Protein AF-D0NCM9-F1 (afdb_monomer_lite)

Organism: Phytophthora infestans (strain T30-4) (NCBI:txid403677)

Structure (mmCIF, N/CA/C/O backbone):
data_AF-D0NCM9-F1
#
_entry.id   AF-D0NCM9-F1
#
loop_
_atom_site.group_PDB
_atom_site.id
_atom_site.type_symbol
_atom_site.label_atom_id
_atom_site.label_alt_id
_atom_site.label_comp_id
_atom_site.label_asym_id
_atom_site.label_entity_id
_atom_site.label_seq_id
_atom_site.pdbx_PDB_ins_code
_atom_site.Cartn_x
_atom_site.Cartn_y
_atom_site.Cartn_z
_atom_site.occupancy
_atom_site.B_iso_or_equiv
_atom_site.auth_seq_id
_atom_site.auth_comp_id
_atom_site.auth_asym_id
_atom_site.auth_atom_id
_atom_site.pdbx_PDB_model_num
ATOM 1 N N . MET A 1 1 ? 23.720 -9.294 -15.231 1.00 41.81 1 MET A N 1
ATOM 2 C CA . MET A 1 1 ? 23.407 -8.885 -13.841 1.00 41.81 1 MET A CA 1
ATOM 3 C C . MET A 1 1 ? 24.175 -7.611 -13.534 1.00 41.81 1 MET A C 1
ATOM 5 O O . MET A 1 1 ? 25.361 -7.590 -13.843 1.00 41.81 1 MET A O 1
ATOM 9 N N . PRO A 1 2 ? 23.556 -6.550 -12.989 1.00 33.47 2 PRO A N 1
ATOM 10 C CA . PRO A 1 2 ? 24.341 -5.437 -12.471 1.00 33.47 2 PRO A CA 1
ATOM 11 C C . PRO A 1 2 ? 25.166 -5.934 -11.268 1.00 33.47 2 PRO A C 1
ATOM 13 O O . PRO A 1 2 ? 24.673 -6.780 -10.518 1.00 33.47 2 PRO A O 1
ATOM 16 N N . PRO A 1 3 ? 26.411 -5.470 -11.099 1.00 38.62 3 PRO A N 1
ATOM 17 C CA . PRO A 1 3 ? 27.277 -5.936 -10.023 1.00 38.62 3 PRO A CA 1
ATOM 18 C C . PRO A 1 3 ? 26.732 -5.509 -8.652 1.00 38.62 3 PRO A C 1
ATOM 20 O O . PRO A 1 3 ? 26.250 -4.389 -8.489 1.00 38.62 3 PRO A O 1
ATOM 23 N N . ASP A 1 4 ? 26.828 -6.412 -7.671 1.00 44.75 4 ASP A N 1
ATOM 24 C CA . ASP A 1 4 ? 26.307 -6.247 -6.300 1.00 44.75 4 ASP A CA 1
ATOM 25 C C . ASP A 1 4 ? 27.189 -5.337 -5.417 1.00 44.75 4 ASP A C 1
ATOM 27 O O . ASP A 1 4 ? 26.772 -4.849 -4.370 1.00 44.75 4 ASP A O 1
ATOM 31 N N . ARG A 1 5 ? 28.422 -5.039 -5.847 1.00 44.50 5 ARG A N 1
ATOM 32 C CA . ARG A 1 5 ? 29.312 -4.075 -5.182 1.00 44.50 5 ARG A CA 1
ATOM 33 C C . ARG A 1 5 ? 30.102 -3.272 -6.207 1.00 44.50 5 ARG A C 1
ATOM 35 O O . ARG A 1 5 ? 30.627 -3.824 -7.172 1.00 44.50 5 ARG A O 1
ATOM 42 N N . THR A 1 6 ? 30.216 -1.968 -5.985 1.00 48.59 6 THR A N 1
ATOM 43 C CA . THR A 1 6 ? 31.128 -1.103 -6.732 1.00 48.59 6 THR A CA 1
ATOM 44 C C . THR A 1 6 ? 32.572 -1.432 -6.335 1.00 48.59 6 THR A C 1
ATOM 46 O O . THR A 1 6 ? 32.933 -1.374 -5.163 1.00 48.59 6 THR A O 1
ATOM 49 N N . LEU A 1 7 ? 33.427 -1.772 -7.309 1.00 51.97 7 LEU A N 1
ATOM 50 C CA . LEU A 1 7 ? 34.879 -1.980 -7.134 1.00 51.97 7 LEU A CA 1
ATOM 51 C C . LEU A 1 7 ? 35.626 -0.647 -6.904 1.00 51.97 7 LEU A C 1
ATOM 53 O O . LEU A 1 7 ? 36.715 -0.421 -7.428 1.00 51.97 7 LEU A O 1
ATOM 57 N N . ALA A 1 8 ? 35.029 0.295 -6.176 1.00 53.06 8 ALA A N 1
ATOM 58 C CA . ALA A 1 8 ? 35.600 1.616 -5.970 1.00 53.06 8 ALA A CA 1
ATOM 59 C C . ALA A 1 8 ? 36.429 1.632 -4.677 1.00 53.06 8 ALA A C 1
ATOM 61 O O . ALA A 1 8 ? 35.897 1.514 -3.579 1.00 53.06 8 ALA A O 1
ATOM 62 N N . ARG A 1 9 ? 37.750 1.826 -4.800 1.00 55.59 9 ARG A N 1
ATOM 63 C CA . ARG A 1 9 ? 38.671 2.010 -3.655 1.00 55.59 9 ARG A CA 1
ATOM 64 C C . ARG A 1 9 ? 38.563 3.391 -2.985 1.00 55.59 9 ARG A C 1
ATOM 66 O O . ARG A 1 9 ? 39.192 3.618 -1.959 1.00 55.59 9 ARG A O 1
ATOM 73 N N . LYS A 1 10 ? 37.800 4.327 -3.560 1.00 54.03 10 LYS A N 1
ATOM 74 C CA . LYS A 1 10 ? 37.581 5.687 -3.039 1.00 54.03 10 LYS A CA 1
ATOM 75 C C . LYS A 1 10 ? 36.086 5.991 -2.998 1.00 54.03 10 LYS A C 1
ATOM 77 O O . LYS A 1 10 ? 35.339 5.522 -3.854 1.00 54.03 10 LYS A O 1
ATOM 82 N N . ARG A 1 11 ? 35.662 6.811 -2.031 1.00 52.56 11 ARG A N 1
ATOM 83 C CA . ARG A 1 11 ? 34.284 7.306 -1.915 1.00 52.56 11 ARG A CA 1
ATOM 84 C C . ARG A 1 11 ? 33.977 8.221 -3.104 1.00 52.56 11 ARG A C 1
ATOM 86 O O . ARG A 1 11 ? 34.275 9.409 -3.071 1.00 52.56 11 ARG A O 1
ATOM 93 N N . LEU A 1 12 ? 33.420 7.657 -4.169 1.00 57.50 12 LEU A N 1
ATOM 94 C CA . LEU A 1 12 ? 32.821 8.431 -5.251 1.00 57.50 12 LEU A CA 1
ATOM 95 C C . LEU A 1 12 ? 31.468 8.953 -4.760 1.00 57.50 12 LEU A C 1
ATOM 97 O O . LEU A 1 12 ? 30.785 8.275 -3.990 1.00 57.50 12 LEU A O 1
ATOM 101 N N . ALA A 1 13 ? 31.084 10.160 -5.174 1.00 48.91 13 ALA A N 1
ATOM 102 C CA . ALA A 1 13 ? 29.735 10.664 -4.955 1.00 48.91 13 ALA A CA 1
ATOM 103 C C . ALA A 1 13 ? 28.751 9.790 -5.751 1.00 48.91 13 ALA A C 1
ATOM 105 O O . ALA A 1 13 ? 28.392 10.092 -6.887 1.00 48.91 13 ALA A O 1
ATOM 106 N N . GLU A 1 14 ? 28.356 8.656 -5.178 1.00 53.12 14 GLU A N 1
ATOM 107 C CA . GLU A 1 14 ? 27.335 7.798 -5.752 1.00 53.12 14 GLU A CA 1
ATOM 108 C C . GLU A 1 14 ? 26.006 8.547 -5.697 1.00 53.12 14 GLU A C 1
ATOM 110 O O . GLU A 1 14 ? 25.450 8.840 -4.633 1.00 53.12 14 GLU A O 1
ATOM 115 N N . ARG A 1 15 ? 25.478 8.872 -6.877 1.00 49.41 15 ARG A N 1
ATOM 116 C CA . ARG A 1 15 ? 24.133 9.414 -7.000 1.00 49.41 15 ARG A CA 1
ATOM 117 C C . ARG A 1 15 ? 23.168 8.285 -6.655 1.00 49.41 15 ARG A C 1
ATOM 119 O O . ARG A 1 15 ? 22.932 7.390 -7.465 1.00 49.41 15 ARG A O 1
ATOM 126 N N . LYS A 1 16 ? 22.637 8.304 -5.429 1.00 51.84 16 LYS A N 1
ATOM 127 C CA . LYS A 1 16 ? 21.577 7.391 -4.987 1.00 51.84 16 LYS A CA 1
ATOM 128 C C . LYS A 1 16 ? 20.499 7.363 -6.066 1.00 51.84 16 LYS A C 1
ATOM 130 O O . LYS A 1 16 ? 19.903 8.396 -6.359 1.00 51.84 16 LYS A O 1
ATOM 135 N N . LYS A 1 17 ? 20.287 6.192 -6.674 1.00 56.75 17 LYS A N 1
ATOM 136 C CA . LYS A 1 17 ? 19.297 6.027 -7.742 1.00 56.75 17 LYS A CA 1
ATOM 137 C C . LYS A 1 17 ? 17.949 6.545 -7.247 1.00 56.75 17 LYS A C 1
ATOM 139 O O . LYS A 1 17 ? 17.503 6.142 -6.167 1.00 56.75 17 LYS A O 1
ATOM 144 N N . ASP A 1 18 ? 17.316 7.413 -8.033 1.00 57.34 18 ASP A N 1
ATOM 145 C CA . ASP A 1 18 ? 15.968 7.889 -7.747 1.00 57.34 18 ASP A CA 1
ATOM 146 C C . ASP A 1 18 ? 15.018 6.694 -7.758 1.00 57.34 18 ASP A C 1
ATOM 148 O O . ASP A 1 18 ? 14.670 6.130 -8.797 1.00 57.34 18 ASP A O 1
ATOM 152 N N . LYS A 1 19 ? 14.640 6.261 -6.557 1.00 59.69 19 LYS A N 1
ATOM 153 C CA . LYS A 1 19 ? 13.672 5.192 -6.371 1.00 59.69 19 LYS A CA 1
ATOM 154 C C . LYS A 1 19 ? 12.287 5.797 -6.589 1.00 59.69 19 LYS A C 1
ATOM 156 O O . LYS A 1 19 ? 11.836 6.641 -5.816 1.00 59.69 19 LYS A O 1
ATOM 161 N N . LYS A 1 20 ? 11.610 5.374 -7.654 1.00 64.69 20 LYS A N 1
ATOM 162 C CA . LYS A 1 20 ? 10.171 5.596 -7.795 1.00 64.69 20 LYS A CA 1
ATOM 163 C C . LYS A 1 20 ? 9.465 4.544 -6.948 1.00 64.69 20 LYS A C 1
ATOM 165 O O . LYS A 1 20 ? 9.681 3.352 -7.137 1.00 64.69 20 LYS A O 1
ATOM 170 N N . LEU A 1 21 ? 8.698 5.001 -5.971 1.00 67.44 21 LEU A N 1
ATOM 171 C CA . LEU A 1 21 ? 8.071 4.167 -4.954 1.00 67.44 21 LEU A CA 1
ATOM 172 C C . LEU A 1 21 ? 6.606 4.580 -4.849 1.00 67.44 21 LEU A C 1
ATOM 174 O O . LEU A 1 21 ? 6.292 5.768 -4.950 1.00 67.44 21 LEU A O 1
ATOM 178 N N . PHE A 1 22 ? 5.738 3.602 -4.641 1.00 73.62 22 PHE A N 1
ATOM 179 C CA . PHE A 1 22 ? 4.361 3.811 -4.219 1.00 73.62 22 PHE A CA 1
ATOM 180 C C . PHE A 1 22 ? 4.168 3.097 -2.882 1.00 73.62 22 PHE A C 1
ATOM 182 O O . PHE A 1 22 ? 4.822 2.087 -2.610 1.00 73.62 22 PHE A O 1
ATOM 189 N N . THR A 1 23 ? 3.288 3.630 -2.047 1.00 78.94 23 THR A N 1
ATOM 190 C CA . THR A 1 23 ? 2.900 3.005 -0.783 1.00 78.94 23 THR A CA 1
ATOM 191 C C . THR A 1 23 ? 1.519 2.401 -0.961 1.00 78.94 23 THR A C 1
ATOM 193 O O . THR A 1 23 ? 0.632 3.041 -1.522 1.00 78.94 23 THR A O 1
ATOM 196 N N . ALA A 1 24 ? 1.324 1.182 -0.476 1.00 81.50 24 ALA A N 1
ATOM 197 C CA . ALA A 1 24 ? 0.012 0.561 -0.390 1.00 81.50 24 ALA A CA 1
ATOM 198 C C . ALA A 1 24 ? -0.239 0.147 1.062 1.00 81.50 24 ALA A C 1
ATOM 200 O O . ALA A 1 24 ? 0.615 -0.503 1.667 1.00 81.50 24 ALA A O 1
ATOM 201 N N . ALA A 1 25 ? -1.384 0.534 1.621 1.00 84.19 25 ALA A N 1
ATOM 202 C CA . ALA A 1 25 ? -1.852 0.008 2.897 1.00 84.19 25 ALA A CA 1
ATOM 203 C C . ALA A 1 25 ? -2.798 -1.167 2.635 1.00 84.19 25 ALA A C 1
ATOM 205 O O . ALA A 1 25 ? -3.757 -1.032 1.872 1.00 84.19 25 ALA A O 1
ATOM 206 N N . PHE A 1 26 ? -2.517 -2.298 3.283 1.00 81.62 26 PHE A N 1
ATOM 207 C CA . PHE A 1 26 ? -3.295 -3.533 3.195 1.00 81.62 26 PHE A CA 1
ATOM 208 C C . PHE A 1 26 ? -4.089 -3.738 4.489 1.00 81.62 26 PHE A C 1
ATOM 210 O O . PHE A 1 26 ? -3.586 -4.387 5.409 1.00 81.62 26 PHE A O 1
ATOM 217 N N . PRO A 1 27 ? -5.306 -3.180 4.606 1.00 82.19 27 PRO A N 1
ATOM 218 C CA . PRO A 1 27 ? -6.184 -3.532 5.707 1.00 82.19 27 PRO A CA 1
ATOM 219 C C . PRO A 1 27 ? -6.679 -4.968 5.496 1.00 82.19 27 PRO A C 1
ATOM 221 O O . PRO A 1 27 ? -7.280 -5.295 4.474 1.00 82.19 27 PRO A O 1
ATOM 224 N N . CYS A 1 28 ? -6.389 -5.841 6.450 1.00 79.75 28 CYS A N 1
ATOM 225 C CA . CYS A 1 28 ? -6.883 -7.211 6.462 1.00 79.75 28 CYS A CA 1
ATOM 226 C C . CYS A 1 28 ? -6.977 -7.702 7.905 1.00 79.75 28 CYS A C 1
ATOM 228 O O . CYS A 1 28 ? -6.162 -7.323 8.751 1.00 79.75 28 CYS A O 1
ATOM 230 N N . ASN A 1 29 ? -7.979 -8.527 8.183 1.00 79.81 29 ASN A N 1
ATOM 231 C CA . ASN A 1 29 ? -8.023 -9.312 9.409 1.00 79.81 29 ASN A CA 1
ATOM 232 C C . ASN A 1 29 ? -7.115 -10.555 9.297 1.00 79.81 29 ASN A C 1
ATOM 234 O O . ASN A 1 29 ? -6.540 -10.835 8.244 1.00 79.81 29 ASN A O 1
ATOM 238 N N . ALA A 1 30 ? -6.927 -11.268 10.409 1.00 72.56 30 ALA A N 1
ATOM 239 C CA . ALA A 1 30 ? -5.946 -12.352 10.504 1.00 72.56 30 ALA A CA 1
ATOM 240 C C . ALA A 1 30 ? -6.274 -13.575 9.632 1.00 72.56 30 ALA A C 1
ATOM 242 O O . ALA A 1 30 ? -5.370 -14.201 9.087 1.00 72.56 30 ALA A O 1
ATOM 243 N N . ASP A 1 31 ? -7.555 -13.892 9.487 1.00 76.06 31 ASP A N 1
ATOM 244 C CA . ASP A 1 31 ? -8.092 -14.953 8.630 1.00 76.06 31 ASP A CA 1
ATOM 245 C C . ASP A 1 31 ? -8.309 -14.486 7.178 1.00 76.06 31 ASP A C 1
ATOM 247 O O . ASP A 1 31 ? -8.490 -15.293 6.267 1.00 76.06 31 ASP A O 1
ATOM 251 N N . GLY A 1 32 ? -8.278 -13.175 6.941 1.00 73.00 32 GLY A N 1
ATOM 252 C CA . GLY A 1 32 ? -8.460 -12.574 5.632 1.00 73.00 32 GLY A CA 1
ATOM 253 C C . GLY A 1 32 ? -9.906 -12.587 5.138 1.00 73.00 32 GLY A C 1
ATOM 254 O O . GLY A 1 32 ? -10.096 -12.362 3.946 1.00 73.00 32 GLY A O 1
ATOM 255 N N . SER A 1 33 ? -10.913 -12.856 5.971 1.00 78.62 33 SER A N 1
ATOM 256 C CA . SER A 1 33 ? -12.328 -12.753 5.573 1.00 78.62 33 SER A CA 1
ATOM 257 C C . SER A 1 33 ? -12.755 -11.305 5.320 1.00 78.62 33 SER A C 1
ATOM 259 O O . SER A 1 33 ? -13.541 -11.033 4.412 1.00 78.62 33 SER A O 1
ATOM 261 N N . GLU A 1 34 ? -12.171 -10.355 6.046 1.00 81.25 34 GLU A N 1
ATOM 262 C CA . GLU A 1 34 ? -12.427 -8.936 5.883 1.00 81.25 34 GLU A CA 1
ATOM 263 C C . GLU A 1 34 ? -11.231 -8.233 5.246 1.00 81.25 34 GLU A C 1
ATOM 265 O O . GLU A 1 34 ? -10.135 -8.140 5.805 1.00 81.25 34 GLU A O 1
ATOM 270 N N . ARG A 1 35 ? -11.469 -7.697 4.047 1.00 80.75 35 ARG A N 1
ATOM 271 C CA . ARG A 1 35 ? -10.467 -7.004 3.233 1.00 80.75 35 ARG A CA 1
ATOM 272 C C . ARG A 1 35 ? -11.028 -5.660 2.770 1.00 80.75 35 ARG A C 1
ATOM 274 O O . ARG A 1 35 ? -11.612 -5.585 1.687 1.00 80.75 35 ARG A O 1
ATOM 281 N N . PRO A 1 36 ? -10.931 -4.596 3.585 1.00 81.38 36 PRO A N 1
ATOM 282 C CA . PRO A 1 36 ? -11.304 -3.258 3.144 1.00 81.38 36 PRO A CA 1
ATOM 283 C C . PRO A 1 36 ? -10.468 -2.809 1.927 1.00 81.38 36 PRO A C 1
ATOM 285 O O . PRO A 1 36 ? -9.398 -3.368 1.671 1.00 81.38 36 PRO A O 1
ATOM 288 N N . PRO A 1 37 ? -10.924 -1.797 1.167 1.00 82.06 37 PRO A N 1
ATOM 289 C CA . PRO A 1 37 ? -10.187 -1.303 0.009 1.00 82.06 37 PRO A CA 1
ATOM 290 C C . PRO A 1 37 ? -8.751 -0.892 0.355 1.00 82.06 37 PRO A C 1
ATOM 292 O O . PRO A 1 37 ? -8.502 -0.228 1.366 1.00 82.06 37 PRO A O 1
ATOM 295 N N . LEU A 1 38 ? -7.811 -1.272 -0.514 1.00 83.25 38 LEU A N 1
ATOM 296 C CA . LEU A 1 38 ? -6.407 -0.889 -0.386 1.00 83.25 38 LEU A CA 1
ATOM 297 C C . LEU A 1 38 ? -6.261 0.627 -0.515 1.00 83.25 38 LEU A C 1
ATOM 299 O O . LEU A 1 38 ? -6.798 1.237 -1.442 1.00 83.25 38 LEU A O 1
ATOM 303 N N . LEU A 1 39 ? -5.472 1.230 0.373 1.00 83.75 39 LEU A N 1
ATOM 304 C CA . LEU A 1 39 ? -5.088 2.630 0.230 1.00 83.75 39 LEU A CA 1
ATOM 305 C C . LEU A 1 39 ? -3.805 2.707 -0.593 1.00 83.75 39 LEU A C 1
ATOM 307 O O . LEU A 1 39 ? -2.731 2.377 -0.094 1.00 83.75 39 LEU A O 1
ATOM 311 N N . PHE A 1 40 ? -3.907 3.172 -1.835 1.00 80.62 40 PHE A N 1
ATOM 312 C CA . PHE A 1 40 ? -2.743 3.477 -2.661 1.00 80.62 40 PHE A CA 1
ATOM 313 C C . PHE A 1 40 ? -2.337 4.939 -2.492 1.00 80.62 40 PHE A C 1
ATOM 315 O O . PHE A 1 40 ? -3.132 5.853 -2.700 1.00 80.62 40 PHE A O 1
ATOM 322 N N . ILE A 1 41 ? -1.072 5.162 -2.149 1.00 75.25 41 ILE A N 1
ATOM 323 C CA . ILE A 1 41 ? -0.466 6.487 -2.045 1.00 75.25 41 ILE A CA 1
ATOM 324 C C . ILE A 1 41 ? 0.691 6.538 -3.035 1.00 75.25 41 ILE A C 1
ATOM 326 O O . ILE A 1 41 ? 1.772 5.988 -2.812 1.00 75.25 41 ILE A O 1
ATOM 330 N N . GLY A 1 42 ? 0.429 7.186 -4.166 1.00 68.00 42 GLY A N 1
ATOM 331 C CA . GLY A 1 42 ? 1.445 7.563 -5.143 1.00 68.00 42 GLY A CA 1
ATOM 332 C C . GLY A 1 42 ? 1.968 8.980 -4.899 1.00 68.00 42 GLY A C 1
ATOM 333 O O . GLY A 1 42 ? 1.552 9.674 -3.969 1.00 68.00 42 GLY A O 1
ATOM 334 N N . LYS A 1 43 ? 2.856 9.451 -5.781 1.00 56.22 43 LYS A N 1
ATOM 335 C CA . LYS A 1 43 ? 3.199 10.878 -5.836 1.00 56.22 43 LYS A CA 1
ATOM 336 C C . LYS A 1 43 ? 1.952 11.673 -6.237 1.00 56.22 43 LYS A C 1
ATOM 338 O O . LYS A 1 43 ? 1.570 11.685 -7.401 1.00 56.22 43 LYS A O 1
ATOM 343 N N . SER A 1 44 ? 1.323 12.334 -5.271 1.00 46.66 44 SER A N 1
ATOM 344 C CA . SER A 1 44 ? 0.325 13.369 -5.543 1.00 46.66 44 SER A CA 1
ATOM 345 C C . SER A 1 44 ? 1.025 14.615 -6.100 1.00 46.66 44 SER A C 1
ATOM 347 O O . SER A 1 44 ? 2.088 14.989 -5.600 1.00 46.66 44 SER A O 1
ATOM 349 N N . LYS A 1 45 ? 0.417 15.292 -7.089 1.00 47.78 45 LYS A N 1
ATOM 350 C CA . LYS A 1 45 ? 0.867 16.615 -7.579 1.00 47.78 45 LYS A CA 1
ATOM 351 C C . LYS A 1 45 ? 0.929 17.667 -6.451 1.00 47.78 45 LYS A C 1
ATOM 353 O O . LYS A 1 45 ? 1.602 18.677 -6.599 1.00 47.78 45 LYS A O 1
ATOM 358 N N . THR A 1 46 ? 0.261 17.405 -5.327 1.00 43.41 46 THR A N 1
ATOM 359 C CA . THR A 1 46 ? 0.050 18.310 -4.186 1.00 43.41 46 THR A CA 1
ATOM 360 C C . THR A 1 46 ? 0.756 17.855 -2.898 1.00 43.41 46 THR A C 1
ATOM 362 O O . THR A 1 46 ? 0.409 18.304 -1.807 1.00 43.41 46 THR A O 1
ATOM 365 N N . ALA A 1 47 ? 1.727 16.937 -2.964 1.00 44.91 47 ALA A N 1
ATOM 366 C CA . ALA A 1 47 ? 2.513 16.554 -1.789 1.00 44.91 47 ALA A CA 1
ATOM 367 C C . ALA A 1 47 ? 3.582 17.623 -1.483 1.00 44.91 47 ALA A C 1
ATOM 369 O O . ALA A 1 47 ? 4.652 17.638 -2.084 1.00 44.91 47 ALA A O 1
ATOM 370 N N . ILE A 1 48 ? 3.279 18.517 -0.536 1.00 48.75 48 ILE A N 1
ATOM 371 C CA . ILE A 1 48 ? 4.103 19.686 -0.159 1.00 48.75 48 ILE A CA 1
ATOM 372 C C . ILE A 1 48 ? 5.444 19.297 0.503 1.00 48.75 48 ILE A C 1
ATOM 374 O O . ILE A 1 48 ? 6.347 20.116 0.628 1.00 48.75 48 ILE A O 1
ATOM 378 N N . VAL A 1 49 ? 5.644 18.035 0.884 1.00 45.59 49 VAL A N 1
ATOM 379 C CA . VAL A 1 49 ? 6.877 17.578 1.539 1.00 45.59 49 VAL A CA 1
ATOM 380 C C . VAL A 1 49 ? 7.249 16.178 1.065 1.00 45.59 49 VAL A C 1
ATOM 382 O O . VAL A 1 49 ? 6.384 15.406 0.659 1.00 45.59 49 VAL A O 1
ATOM 385 N N . LYS A 1 50 ? 8.533 15.811 1.181 1.00 52.81 50 LYS A N 1
ATOM 386 C CA . LYS A 1 50 ? 9.087 14.452 0.964 1.00 52.8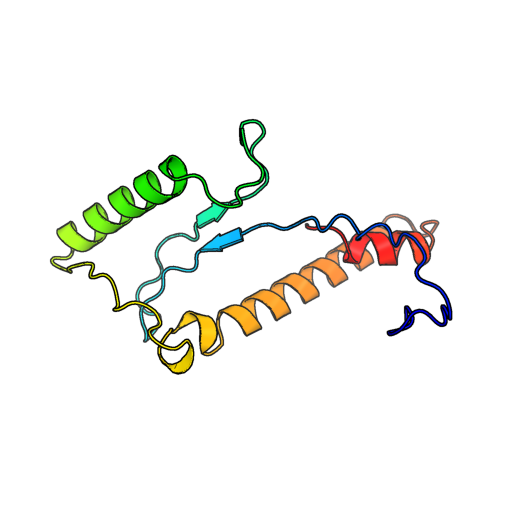1 50 LYS A CA 1
ATOM 387 C C . LYS A 1 50 ? 8.504 13.382 1.922 1.00 52.81 50 LYS A C 1
ATOM 389 O O . LYS A 1 50 ? 9.159 12.381 2.205 1.00 52.81 50 LYS A O 1
ATOM 394 N N . ALA A 1 51 ? 7.310 13.594 2.470 1.00 51.53 51 ALA A N 1
ATOM 395 C CA . ALA A 1 51 ? 6.612 12.662 3.333 1.00 51.53 51 ALA A CA 1
ATOM 396 C C . ALA A 1 51 ? 5.783 11.701 2.478 1.00 51.53 51 ALA A C 1
ATOM 398 O O . ALA A 1 51 ? 4.978 12.103 1.642 1.00 51.53 51 ALA A O 1
ATOM 399 N N . TRP A 1 52 ? 5.990 10.414 2.717 1.00 62.69 52 TRP A N 1
ATOM 400 C CA . TRP A 1 52 ? 5.373 9.312 1.983 1.00 62.69 52 TRP A CA 1
ATOM 401 C C . TRP A 1 52 ? 3.891 9.102 2.323 1.00 62.69 52 TRP A C 1
ATOM 403 O O . TRP A 1 52 ? 3.195 8.375 1.623 1.00 62.69 52 TRP A O 1
ATOM 413 N N . MET A 1 53 ? 3.427 9.737 3.401 1.00 67.88 53 MET A N 1
ATOM 414 C CA . MET A 1 53 ? 2.053 9.755 3.884 1.00 67.88 53 MET A CA 1
ATOM 415 C C . MET A 1 53 ? 1.833 11.093 4.594 1.00 67.88 53 MET A C 1
ATOM 417 O O . MET A 1 53 ? 2.569 11.426 5.523 1.00 67.88 53 MET A O 1
ATOM 421 N N . THR A 1 54 ? 0.847 11.881 4.164 1.00 76.56 54 THR A N 1
ATOM 422 C CA . THR A 1 54 ? 0.464 13.089 4.905 1.00 76.56 54 THR A CA 1
ATOM 423 C C . THR A 1 54 ? -0.542 12.730 5.988 1.00 76.56 54 THR A C 1
ATOM 425 O O . THR A 1 54 ? -1.362 11.823 5.821 1.00 76.56 54 THR A O 1
ATOM 428 N N . ARG A 1 55 ? -0.505 13.486 7.092 1.00 80.31 55 ARG A N 1
ATOM 429 C CA . ARG A 1 55 ? -1.461 13.361 8.196 1.00 80.31 55 ARG A CA 1
ATOM 430 C C . ARG A 1 55 ? -2.898 13.328 7.665 1.00 80.31 55 ARG A C 1
ATOM 432 O O . ARG A 1 55 ? -3.642 12.412 7.977 1.00 80.31 55 ARG A O 1
ATOM 439 N N . ASN A 1 56 ? -3.263 14.262 6.793 1.00 83.69 56 ASN A N 1
ATOM 440 C CA . ASN A 1 56 ? -4.639 14.398 6.311 1.00 83.69 56 ASN A CA 1
ATOM 441 C C . ASN A 1 56 ? -5.128 13.183 5.509 1.00 83.69 56 ASN A C 1
ATOM 443 O O . ASN A 1 56 ? -6.263 12.760 5.706 1.00 83.69 56 ASN A O 1
ATOM 447 N N . ILE A 1 57 ? -4.280 12.602 4.647 1.00 82.62 57 ILE A N 1
ATOM 448 C CA . ILE A 1 57 ? -4.638 11.407 3.863 1.00 82.62 57 ILE A CA 1
ATOM 449 C C . ILE A 1 57 ? -4.893 10.229 4.803 1.00 82.62 57 ILE A C 1
ATOM 451 O O . ILE A 1 57 ? -5.933 9.580 4.710 1.00 82.62 57 ILE A O 1
ATOM 455 N N . PHE A 1 58 ? -3.972 9.997 5.740 1.00 82.62 58 PHE A N 1
ATOM 456 C CA . PHE A 1 58 ? -4.101 8.905 6.696 1.00 82.62 58 PHE A CA 1
ATOM 457 C C . PHE A 1 58 ? -5.312 9.087 7.613 1.00 82.62 58 PHE A C 1
ATOM 459 O O . PHE A 1 58 ? -6.096 8.163 7.784 1.00 82.62 58 PHE A O 1
ATOM 466 N N . PHE A 1 59 ? -5.502 10.287 8.168 1.00 87.25 59 PHE A N 1
ATOM 467 C CA . PHE A 1 59 ? -6.620 10.574 9.066 1.00 87.25 59 PHE A CA 1
ATOM 468 C C . PHE A 1 59 ? -7.975 10.460 8.368 1.00 87.25 59 PHE A C 1
ATOM 470 O O . PHE A 1 59 ? -8.913 9.969 8.987 1.00 87.25 59 PHE A O 1
ATOM 477 N N . LYS A 1 60 ? -8.092 10.894 7.104 1.00 88.56 60 LYS A N 1
ATOM 478 C CA . LYS A 1 60 ? -9.330 10.723 6.334 1.00 88.56 60 LYS A CA 1
ATOM 479 C C . LYS A 1 60 ? -9.651 9.240 6.164 1.00 88.56 60 LYS A C 1
ATOM 481 O O . LYS A 1 60 ? -10.714 8.801 6.580 1.00 88.56 60 LYS A O 1
ATOM 486 N N . TRP A 1 61 ? -8.693 8.473 5.647 1.00 87.62 61 TRP A N 1
ATOM 487 C CA . TRP A 1 61 ? -8.860 7.034 5.456 1.00 87.62 61 TRP A CA 1
ATOM 488 C C . TRP A 1 61 ? -9.172 6.298 6.768 1.00 87.62 61 TRP A C 1
ATOM 490 O O . TRP A 1 61 ? -10.061 5.455 6.804 1.00 87.62 61 TRP A O 1
ATOM 500 N N . LEU A 1 62 ? -8.490 6.648 7.864 1.00 88.25 62 LEU A N 1
ATOM 501 C CA . LEU A 1 62 ? -8.722 6.047 9.176 1.00 88.25 62 LEU A CA 1
ATOM 502 C C . LEU A 1 62 ? -10.131 6.343 9.708 1.00 88.25 62 LEU A C 1
ATOM 504 O O . LEU A 1 62 ? -10.738 5.460 10.303 1.00 88.25 62 LEU A O 1
ATOM 508 N N . LYS A 1 63 ? -10.657 7.557 9.492 1.00 89.31 63 LYS A N 1
ATOM 509 C CA . LYS A 1 63 ? -12.037 7.903 9.866 1.00 89.31 63 LYS A CA 1
ATOM 510 C C . LYS A 1 63 ? -13.054 7.085 9.079 1.00 89.31 63 LYS A C 1
ATOM 512 O O . LYS A 1 63 ? -13.963 6.535 9.686 1.00 89.31 63 LYS A O 1
ATOM 517 N N . ASP A 1 64 ? -12.869 6.970 7.765 1.00 88.94 64 ASP A N 1
ATOM 518 C CA . ASP A 1 64 ? -13.759 6.180 6.909 1.00 88.94 64 ASP A CA 1
ATOM 519 C C . ASP A 1 64 ? -13.768 4.705 7.351 1.00 88.94 64 ASP A C 1
ATOM 521 O O . ASP A 1 64 ? -14.820 4.067 7.444 1.00 88.94 64 ASP A O 1
ATOM 525 N N . LEU A 1 65 ? -12.589 4.180 7.696 1.00 87.00 65 LEU A N 1
ATOM 526 C CA . LEU A 1 65 ? -12.427 2.829 8.216 1.00 87.00 65 LEU A CA 1
ATOM 527 C C . LEU A 1 65 ? -13.116 2.657 9.580 1.00 87.00 65 LEU A C 1
ATOM 529 O O . LEU A 1 65 ? -13.898 1.727 9.750 1.00 87.00 65 LEU A O 1
ATOM 533 N N . ASP A 1 66 ? -12.879 3.560 10.534 1.00 89.94 66 ASP A N 1
ATOM 534 C CA . ASP A 1 66 ? -13.495 3.519 11.869 1.00 89.94 66 ASP A CA 1
ATOM 535 C C . ASP A 1 66 ? -15.025 3.601 11.793 1.00 89.94 66 ASP A C 1
ATOM 537 O O . ASP A 1 66 ? -15.716 2.826 12.451 1.00 89.94 66 ASP A O 1
ATOM 541 N N . SER A 1 67 ? -15.574 4.461 10.931 1.00 90.12 67 SER A N 1
ATOM 542 C CA . SER A 1 67 ? -17.018 4.534 10.684 1.00 90.12 67 SER A CA 1
ATOM 543 C C . SER A 1 67 ? -17.591 3.216 10.159 1.00 90.12 67 SER A C 1
ATOM 545 O O . SER A 1 67 ? -18.645 2.787 10.631 1.00 90.12 67 SER A O 1
ATOM 547 N N . LYS A 1 68 ? -16.890 2.540 9.237 1.00 88.81 68 LYS A N 1
ATOM 548 C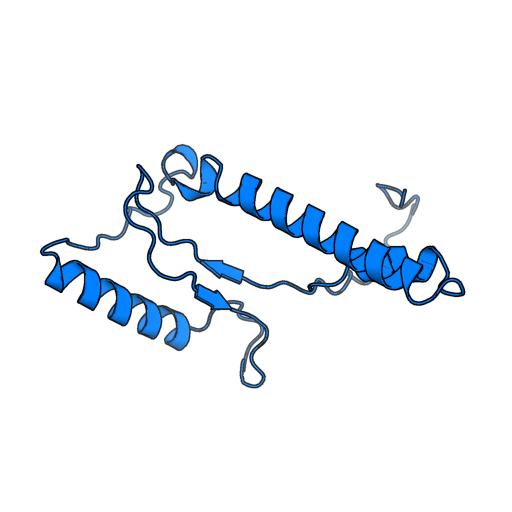 CA . LYS A 1 68 ? -17.292 1.219 8.734 1.00 88.81 68 LYS A CA 1
ATOM 549 C C . LYS A 1 68 ? -17.284 0.163 9.844 1.00 88.81 68 LYS A C 1
ATOM 551 O O . LYS A 1 68 ? -18.241 -0.587 9.983 1.00 88.81 68 LYS A O 1
ATOM 556 N N . PHE A 1 69 ? -16.225 0.087 10.643 1.00 88.88 69 PHE A N 1
ATOM 557 C CA . PHE A 1 69 ? -16.148 -0.930 11.697 1.00 88.88 69 PHE A CA 1
ATOM 558 C C . PHE A 1 69 ? -17.155 -0.675 12.823 1.00 88.88 69 PHE A C 1
ATOM 560 O O . PHE A 1 69 ? -17.740 -1.623 13.345 1.00 88.88 69 PHE A O 1
ATOM 567 N N . ARG A 1 70 ? -17.447 0.593 13.138 1.00 88.75 70 ARG A N 1
ATOM 568 C CA . ARG A 1 70 ? -18.497 0.951 14.102 1.00 88.75 70 ARG A CA 1
ATOM 569 C C . ARG A 1 70 ? -19.887 0.510 13.663 1.00 88.75 70 ARG A C 1
ATOM 571 O O . ARG A 1 70 ? -20.639 0.045 14.514 1.00 88.75 70 ARG A O 1
ATOM 578 N N . SER A 1 71 ? -20.229 0.614 12.374 1.00 89.38 71 SER A N 1
ATOM 579 C CA . SER A 1 71 ? -21.519 0.102 11.884 1.00 89.38 71 SER A CA 1
ATOM 580 C C . SER A 1 71 ? -21.615 -1.424 11.985 1.00 89.38 71 SER A C 1
ATOM 582 O O . SER A 1 71 ? -22.708 -1.962 12.118 1.00 89.38 71 SER A O 1
ATOM 584 N N . MET A 1 72 ? -20.470 -2.109 12.013 1.00 88.62 72 MET A N 1
ATOM 585 C CA . MET A 1 72 ? -20.339 -3.549 12.250 1.00 88.62 72 MET A CA 1
ATOM 586 C C . MET A 1 72 ? -20.118 -3.892 13.733 1.00 88.62 72 MET A C 1
ATOM 588 O O . MET A 1 72 ? -19.676 -4.994 14.053 1.00 88.62 72 MET A O 1
ATOM 592 N N . THR A 1 73 ? -20.363 -2.955 14.661 1.00 88.88 73 THR A N 1
ATOM 593 C CA . THR A 1 73 ? -20.147 -3.118 16.117 1.00 88.88 73 THR A CA 1
ATOM 594 C C . THR A 1 73 ? -18.731 -3.565 16.511 1.00 88.88 73 THR A C 1
ATOM 596 O O . THR A 1 73 ? -18.503 -4.100 17.592 1.00 88.88 73 THR A O 1
ATOM 599 N N . THR A 1 74 ? -17.751 -3.317 15.645 1.00 86.19 74 THR A N 1
ATOM 600 C CA . THR A 1 74 ? -16.353 -3.704 15.836 1.00 86.19 74 THR A CA 1
ATOM 601 C C . THR A 1 74 ? -15.525 -2.481 16.208 1.00 86.19 74 THR A C 1
ATOM 603 O O . THR A 1 74 ? -15.680 -1.399 15.642 1.00 86.19 74 THR A O 1
ATOM 606 N N . LYS A 1 75 ? -14.623 -2.637 17.180 1.00 86.38 75 LYS A N 1
ATOM 607 C CA . LYS A 1 75 ? -13.787 -1.543 17.682 1.00 86.38 75 LYS A CA 1
ATOM 608 C C . LYS A 1 75 ? -12.384 -1.608 17.087 1.00 86.38 75 LYS A C 1
ATOM 610 O O . LYS A 1 75 ? -11.699 -2.618 17.226 1.00 86.38 75 LYS A O 1
ATOM 615 N N . ILE A 1 76 ? -11.920 -0.496 16.520 1.00 84.19 76 ILE A N 1
ATOM 616 C CA . ILE A 1 76 ? -10.513 -0.329 16.146 1.00 84.19 76 ILE A CA 1
ATOM 617 C C . ILE A 1 76 ? -9.706 0.051 17.391 1.00 84.19 76 ILE A C 1
ATOM 619 O O . ILE A 1 76 ? -10.064 0.968 18.133 1.00 84.19 76 ILE A O 1
ATOM 623 N N . VAL A 1 77 ? -8.599 -0.654 17.621 1.00 84.81 77 VAL A N 1
ATOM 624 C CA . VAL A 1 77 ? -7.654 -0.379 18.710 1.00 84.81 77 VAL A CA 1
ATOM 625 C C . VAL A 1 77 ? -6.244 -0.222 18.156 1.00 84.81 77 VAL A C 1
ATOM 627 O O . VAL A 1 77 ? -5.846 -0.922 17.226 1.00 84.81 77 VAL A O 1
ATOM 630 N N . PHE A 1 78 ? -5.476 0.698 18.735 1.00 83.81 78 PHE A N 1
ATOM 631 C CA . PHE A 1 78 ? -4.055 0.802 18.431 1.00 83.81 78 PHE A CA 1
ATOM 632 C C . PHE A 1 78 ? -3.291 -0.284 19.179 1.00 83.81 78 PHE A C 1
ATOM 634 O O . PHE A 1 78 ? -3.496 -0.497 20.374 1.00 83.81 78 PHE A O 1
ATOM 641 N N . LEU A 1 79 ? -2.391 -0.957 18.467 1.00 80.62 79 LEU A N 1
ATOM 642 C CA . LEU A 1 79 ? -1.426 -1.844 19.096 1.00 80.62 79 LEU A CA 1
ATOM 643 C C . LEU A 1 79 ? -0.422 -1.021 19.904 1.00 80.62 79 LEU A C 1
ATOM 645 O O . LEU A 1 79 ? -0.149 0.142 19.596 1.00 80.62 79 LEU A O 1
ATOM 649 N N . GLN A 1 80 ? 0.166 -1.655 20.914 1.00 84.88 80 GLN A N 1
ATOM 650 C CA . GLN A 1 80 ? 1.288 -1.070 21.632 1.00 84.88 80 GLN A CA 1
ATOM 651 C C . GLN A 1 80 ? 2.444 -0.773 20.661 1.00 84.88 80 GLN A C 1
ATOM 653 O O . GLN A 1 80 ? 2.622 -1.490 19.662 1.00 84.88 80 GLN A O 1
ATOM 658 N N . PRO A 1 81 ? 3.245 0.270 20.932 1.00 81.44 81 PRO A N 1
ATOM 659 C CA . PRO A 1 81 ? 4.422 0.558 20.125 1.00 81.44 81 PRO A CA 1
ATOM 660 C C . PRO A 1 81 ? 5.330 -0.678 20.041 1.00 81.44 81 PRO A C 1
ATOM 662 O O . PRO A 1 81 ? 5.463 -1.431 21.001 1.00 81.44 81 PRO A O 1
ATOM 665 N N . ASN A 1 82 ? 5.951 -0.891 18.878 1.00 79.88 82 ASN A N 1
ATOM 666 C CA . ASN A 1 82 ? 6.860 -2.014 18.606 1.00 79.88 82 ASN A CA 1
ATOM 667 C C . ASN A 1 82 ? 6.239 -3.418 18.725 1.00 79.88 82 ASN A C 1
ATOM 669 O O . ASN A 1 82 ? 6.960 -4.401 18.905 1.00 79.88 82 ASN A O 1
ATOM 673 N N . THR A 1 83 ? 4.916 -3.545 18.576 1.00 73.19 83 THR A N 1
ATOM 674 C CA . THR A 1 83 ? 4.27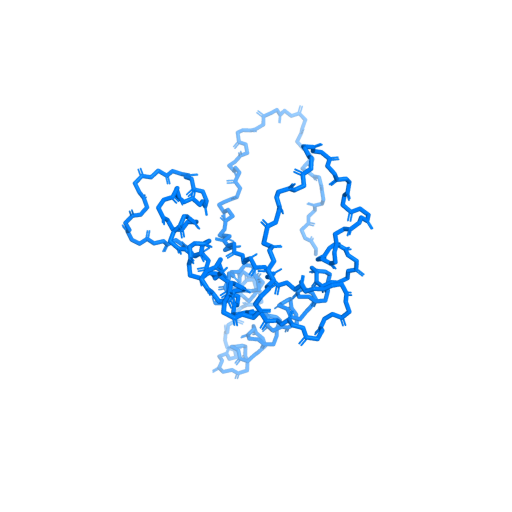9 -4.863 18.446 1.00 73.19 83 THR A CA 1
ATOM 675 C C . THR A 1 83 ? 4.840 -5.570 17.209 1.00 73.19 83 THR A C 1
ATOM 677 O O . THR A 1 83 ? 4.637 -5.128 16.079 1.00 73.19 83 THR A O 1
ATOM 680 N N . THR A 1 84 ? 5.609 -6.634 17.444 1.00 60.31 84 THR A N 1
ATOM 681 C CA . THR A 1 84 ? 6.462 -7.299 16.452 1.00 60.31 84 THR A CA 1
ATOM 682 C C . THR A 1 84 ? 5.694 -7.765 15.214 1.00 60.31 84 THR A C 1
ATOM 684 O O . THR A 1 84 ? 4.611 -8.344 15.310 1.00 60.31 84 THR A O 1
ATOM 687 N N . SER A 1 85 ? 6.327 -7.598 14.052 1.00 59.94 85 SER A N 1
ATOM 688 C CA . SER A 1 85 ? 5.861 -8.004 12.717 1.00 59.94 85 SER A CA 1
ATOM 689 C C . SER A 1 85 ? 5.422 -9.471 12.622 1.00 59.94 85 SER A C 1
ATOM 691 O O . SER A 1 85 ? 4.524 -9.792 11.856 1.00 59.94 85 SER A O 1
ATOM 693 N N . LYS A 1 86 ? 5.935 -10.365 13.482 1.00 62.78 86 LYS A N 1
ATOM 694 C CA . LYS A 1 86 ? 5.467 -11.764 13.577 1.00 62.78 86 LYS A CA 1
ATOM 695 C C . LYS A 1 86 ? 3.958 -11.901 13.828 1.00 62.78 86 LYS A C 1
ATOM 697 O O . LYS A 1 86 ? 3.391 -12.933 13.494 1.00 62.78 86 LYS A O 1
ATOM 702 N N . ARG A 1 87 ? 3.320 -10.901 14.449 1.00 66.50 87 ARG A N 1
ATOM 703 C CA . ARG A 1 87 ? 1.878 -10.914 14.749 1.00 66.50 87 ARG A CA 1
ATOM 704 C C . ARG A 1 87 ? 1.026 -10.246 13.671 1.00 66.50 87 ARG A C 1
ATOM 706 O O . ARG A 1 87 ? -0.194 -10.328 13.751 1.00 66.50 87 ARG A O 1
ATOM 713 N N . GLN A 1 88 ? 1.632 -9.546 12.712 1.00 73.50 88 GLN A N 1
ATOM 714 C CA . GLN A 1 88 ? 0.889 -8.758 11.735 1.00 73.50 88 GLN A CA 1
ATOM 715 C C . GLN A 1 88 ? 0.568 -9.616 10.499 1.00 73.50 88 GLN A C 1
ATOM 717 O O . GLN A 1 88 ? 1.492 -10.079 9.828 1.00 73.50 88 GLN A O 1
ATOM 722 N N . PRO A 1 89 ? -0.719 -9.802 10.143 1.00 76.19 89 PRO A N 1
ATOM 723 C CA . PRO A 1 89 ? -1.115 -10.574 8.961 1.00 76.19 89 PRO A CA 1
ATOM 724 C C . PRO A 1 89 ? -0.423 -10.140 7.650 1.00 76.19 89 PRO A C 1
ATOM 726 O O . PRO A 1 89 ? -0.071 -11.010 6.851 1.00 76.19 89 PRO A O 1
ATOM 729 N N . PRO A 1 90 ? -0.133 -8.838 7.417 1.00 81.38 90 PRO A N 1
ATOM 730 C CA . PRO A 1 90 ? 0.618 -8.406 6.239 1.00 81.38 90 PRO A CA 1
ATOM 731 C C . PRO A 1 90 ? 2.003 -9.053 6.085 1.00 81.38 90 PRO A C 1
ATOM 733 O O . PRO A 1 90 ? 2.388 -9.447 4.977 1.00 81.38 90 PRO A O 1
ATOM 736 N N . ASP A 1 91 ? 2.736 -9.187 7.191 1.00 81.38 91 ASP A N 1
ATOM 737 C CA . ASP A 1 91 ? 4.085 -9.756 7.225 1.00 81.38 91 ASP A CA 1
ATOM 738 C C . ASP A 1 91 ? 4.075 -11.290 7.121 1.00 81.38 91 ASP A C 1
ATOM 740 O O . ASP A 1 91 ? 5.071 -11.884 6.712 1.00 81.38 91 ASP A O 1
ATOM 744 N N . ALA A 1 92 ? 2.936 -11.934 7.401 1.00 81.00 92 ALA A N 1
ATOM 745 C CA . ALA A 1 92 ? 2.757 -13.387 7.324 1.00 81.00 92 ALA A CA 1
ATOM 746 C C . ALA A 1 92 ? 2.660 -13.943 5.886 1.00 81.00 92 ALA A C 1
ATOM 748 O O . ALA A 1 92 ? 2.518 -15.148 5.697 1.00 81.00 92 ALA A O 1
ATOM 749 N N . GLY A 1 93 ? 2.752 -13.092 4.858 1.00 84.38 93 GLY A N 1
ATOM 750 C CA . GLY A 1 93 ? 2.840 -13.539 3.463 1.00 84.38 93 GLY A CA 1
ATOM 751 C C . GLY A 1 93 ? 2.155 -12.629 2.452 1.00 84.38 93 GLY A C 1
ATOM 752 O O . GLY A 1 93 ? 2.507 -12.671 1.274 1.00 84.38 93 GLY A O 1
ATOM 753 N N . ILE A 1 94 ? 1.246 -11.750 2.886 1.00 85.81 94 ILE A N 1
ATOM 754 C CA . ILE A 1 94 ? 0.531 -10.825 1.990 1.00 85.81 94 ILE A CA 1
ATOM 755 C C . ILE A 1 94 ? 1.523 -9.906 1.268 1.00 85.81 94 ILE A C 1
ATOM 757 O O . ILE A 1 94 ? 1.466 -9.775 0.046 1.00 85.81 94 ILE A O 1
ATOM 761 N N . ILE A 1 95 ? 2.488 -9.329 1.993 1.00 86.31 95 ILE A N 1
ATOM 762 C CA . ILE A 1 95 ? 3.527 -8.472 1.400 1.00 86.31 95 ILE A CA 1
ATOM 763 C C . ILE A 1 95 ? 4.385 -9.258 0.401 1.00 86.31 95 ILE A C 1
ATOM 765 O O . ILE A 1 95 ? 4.716 -8.746 -0.671 1.00 86.31 95 ILE A O 1
ATOM 769 N N . ALA A 1 96 ? 4.753 -10.497 0.733 1.00 88.06 96 ALA A N 1
ATOM 770 C CA . ALA A 1 96 ? 5.573 -11.339 -0.134 1.00 88.06 96 ALA A CA 1
ATOM 771 C C . ALA A 1 96 ? 4.826 -11.719 -1.424 1.00 88.06 96 ALA A C 1
ATOM 773 O O . ALA A 1 96 ? 5.370 -11.568 -2.521 1.00 88.06 96 ALA A O 1
ATOM 774 N N . ALA A 1 97 ? 3.562 -12.133 -1.305 1.00 90.25 97 ALA A N 1
ATOM 775 C CA . ALA A 1 97 ? 2.697 -12.454 -2.433 1.00 90.25 97 ALA A CA 1
ATOM 776 C C . ALA A 1 97 ? 2.466 -11.231 -3.328 1.00 90.25 97 ALA A C 1
ATOM 778 O O . ALA A 1 97 ? 2.635 -11.315 -4.545 1.00 90.25 97 ALA A O 1
ATOM 779 N N . PHE A 1 98 ? 2.163 -10.073 -2.733 1.00 88.50 98 PHE A N 1
ATOM 780 C CA . PHE A 1 98 ? 1.985 -8.829 -3.475 1.00 88.50 98 PHE A CA 1
ATOM 781 C C . PHE A 1 98 ? 3.243 -8.462 -4.269 1.00 88.50 98 PHE A C 1
ATOM 783 O O . PHE A 1 98 ? 3.155 -8.211 -5.470 1.00 88.50 98 PHE A O 1
ATOM 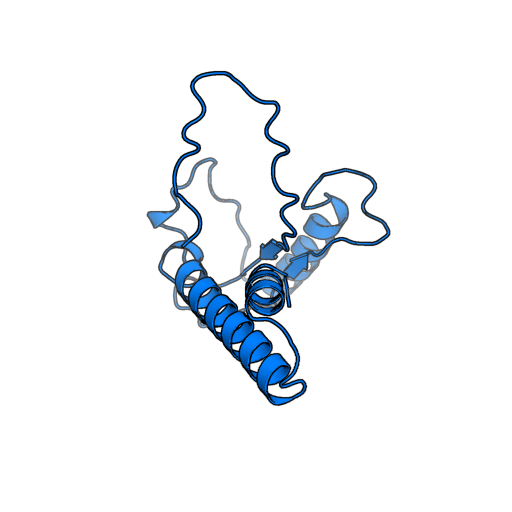790 N N . LYS A 1 99 ? 4.424 -8.504 -3.635 1.00 85.94 99 LYS A N 1
ATOM 791 C CA . LYS A 1 99 ? 5.705 -8.253 -4.316 1.00 85.94 99 LYS A CA 1
ATOM 792 C C . LYS A 1 99 ? 5.919 -9.216 -5.481 1.00 85.94 99 LYS A C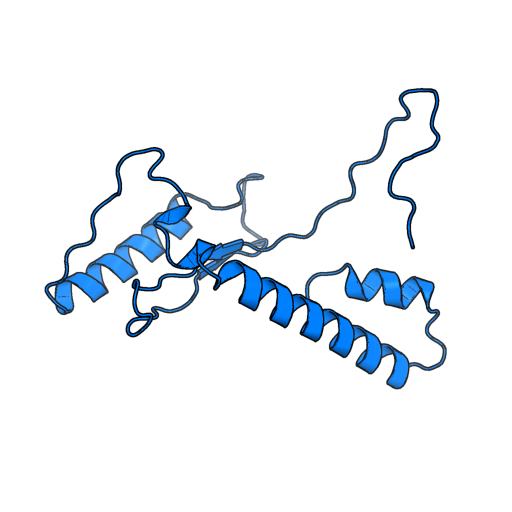 1
ATOM 794 O O . LYS A 1 99 ? 6.238 -8.765 -6.575 1.00 85.94 99 LYS A O 1
ATOM 799 N N . ARG A 1 100 ? 5.678 -10.516 -5.283 1.00 90.12 100 ARG A N 1
ATOM 800 C CA . ARG A 1 100 ? 5.805 -11.531 -6.340 1.00 90.12 100 ARG A CA 1
ATOM 801 C C . ARG A 1 100 ? 4.881 -11.242 -7.525 1.00 90.12 100 ARG A C 1
ATOM 803 O O . ARG A 1 100 ? 5.329 -11.272 -8.671 1.00 90.12 100 ARG A O 1
ATOM 810 N N . HIS A 1 101 ? 3.606 -10.952 -7.267 1.00 91.12 101 HIS A N 1
ATOM 811 C CA . HIS A 1 101 ? 2.636 -10.641 -8.320 1.00 91.12 101 HIS A CA 1
ATOM 812 C C . HIS A 1 101 ? 2.982 -9.355 -9.065 1.00 91.12 101 HIS A C 1
ATOM 814 O O . HIS A 1 101 ? 2.912 -9.322 -10.293 1.00 91.12 101 HIS A O 1
ATOM 820 N N . TYR A 1 102 ? 3.390 -8.321 -8.333 1.00 87.94 102 TYR A N 1
ATOM 821 C CA . TYR A 1 102 ? 3.799 -7.051 -8.909 1.00 87.94 102 TYR A CA 1
ATOM 822 C C . TYR A 1 102 ? 5.024 -7.216 -9.817 1.00 87.94 102 TYR A C 1
ATOM 824 O O . TYR A 1 102 ? 4.986 -6.809 -10.976 1.00 87.94 102 TYR A O 1
ATOM 832 N N . THR A 1 103 ? 6.062 -7.912 -9.343 1.00 86.69 103 THR A N 1
ATOM 833 C CA . THR A 1 103 ? 7.255 -8.233 -10.135 1.00 86.69 103 THR A CA 1
ATOM 834 C C . THR A 1 103 ? 6.903 -9.017 -11.396 1.00 86.69 103 THR A C 1
ATOM 836 O O . THR A 1 103 ? 7.351 -8.655 -12.480 1.00 86.69 103 THR A O 1
ATOM 839 N N . ARG A 1 104 ? 6.048 -10.045 -11.293 1.00 90.19 104 ARG A N 1
ATOM 840 C CA . ARG A 1 104 ? 5.588 -10.803 -12.468 1.00 90.19 104 ARG A CA 1
ATOM 841 C C . ARG A 1 104 ? 4.915 -9.894 -13.497 1.00 90.19 104 ARG A C 1
ATOM 843 O O . ARG A 1 104 ? 5.183 -10.019 -14.686 1.00 90.19 104 ARG A O 1
ATOM 850 N N . ARG A 1 105 ? 4.067 -8.966 -13.046 1.00 89.44 105 ARG A N 1
ATOM 851 C CA . ARG A 1 105 ? 3.372 -8.021 -13.929 1.00 89.44 105 ARG A CA 1
ATOM 852 C C . ARG A 1 105 ? 4.329 -7.027 -14.589 1.00 89.44 105 ARG A C 1
ATOM 854 O O . ARG A 1 105 ? 4.139 -6.713 -15.756 1.00 89.44 105 ARG A O 1
ATOM 861 N N . GLN A 1 106 ? 5.362 -6.568 -13.881 1.00 85.38 106 GLN A N 1
ATOM 862 C CA . GLN A 1 106 ? 6.406 -5.719 -14.468 1.00 85.38 106 GLN A CA 1
ATOM 863 C C . GLN A 1 106 ? 7.191 -6.445 -15.564 1.00 85.38 106 GLN A C 1
ATOM 865 O O . GLN A 1 106 ? 7.498 -5.837 -16.585 1.00 85.38 106 GLN A O 1
ATOM 870 N N . ILE A 1 107 ? 7.506 -7.729 -15.357 1.00 87.12 107 ILE A N 1
ATOM 871 C CA . ILE A 1 107 ? 8.185 -8.553 -16.367 1.00 87.12 107 ILE A CA 1
ATOM 872 C C . ILE A 1 107 ? 7.286 -8.720 -17.589 1.00 87.12 107 ILE A C 1
ATOM 874 O O . ILE A 1 107 ? 7.733 -8.441 -18.694 1.00 87.12 107 ILE A O 1
ATOM 878 N N . GLN A 1 108 ? 6.021 -9.101 -17.386 1.00 87.81 108 GLN A N 1
ATOM 879 C CA . GLN A 1 108 ? 5.077 -9.277 -18.490 1.00 87.81 108 GLN A CA 1
ATOM 880 C C . GLN A 1 108 ? 4.937 -7.994 -19.312 1.00 87.81 108 GLN A C 1
ATOM 882 O O . GLN A 1 108 ? 5.155 -8.011 -20.511 1.00 87.81 108 GLN A O 1
ATOM 887 N N . HIS A 1 109 ? 4.713 -6.856 -18.656 1.00 86.81 109 HIS A N 1
ATOM 888 C CA . HIS A 1 109 ? 4.612 -5.566 -19.335 1.00 86.81 109 HIS A CA 1
ATOM 889 C C . HIS A 1 109 ? 5.890 -5.177 -20.10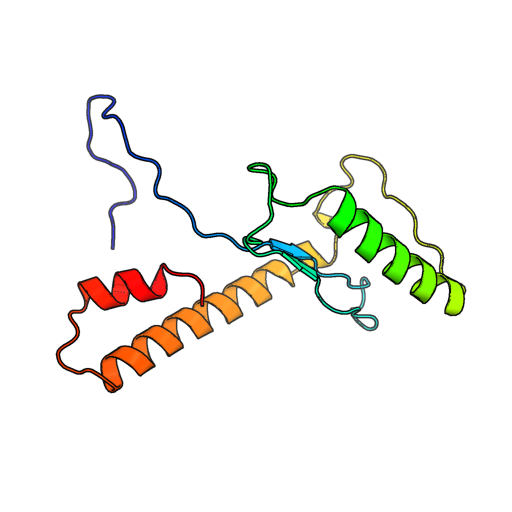5 1.00 86.81 109 HIS A C 1
ATOM 891 O O . HIS A 1 109 ? 5.817 -4.472 -21.108 1.00 86.81 109 HIS A O 1
ATOM 897 N N . ALA A 1 110 ? 7.072 -5.597 -19.642 1.00 85.19 110 ALA A N 1
ATOM 898 C CA . ALA A 1 110 ? 8.314 -5.390 -20.383 1.00 85.19 110 ALA A CA 1
ATOM 899 C C . ALA A 1 110 ? 8.400 -6.290 -21.630 1.00 85.19 110 ALA A C 1
ATOM 901 O O . ALA A 1 110 ? 8.858 -5.815 -22.665 1.00 85.19 110 ALA A O 1
ATOM 902 N N . ILE A 1 111 ? 7.940 -7.545 -21.540 1.00 87.44 111 ILE A N 1
ATOM 903 C CA . ILE A 1 111 ? 7.848 -8.480 -22.674 1.00 87.44 111 ILE A CA 1
ATOM 904 C C . ILE A 1 111 ? 6.851 -7.956 -23.710 1.00 87.44 111 ILE A C 1
ATOM 906 O O . ILE A 1 111 ? 7.224 -7.804 -24.866 1.00 87.44 111 ILE A O 1
ATOM 910 N N . ASP A 1 112 ? 5.645 -7.569 -23.286 1.00 88.81 112 ASP A N 1
ATOM 911 C CA . ASP A 1 112 ? 4.600 -7.057 -24.183 1.00 88.81 112 ASP A CA 1
ATOM 912 C C . ASP A 1 112 ? 5.099 -5.841 -24.994 1.00 88.81 112 ASP A C 1
ATOM 914 O O . ASP A 1 112 ? 4.750 -5.657 -26.158 1.00 88.81 112 ASP A O 1
ATOM 918 N N . ARG A 1 113 ? 5.964 -5.005 -24.398 1.00 85.25 113 ARG A N 1
ATOM 919 C CA . ARG A 1 113 ? 6.591 -3.871 -25.095 1.00 85.25 113 ARG A CA 1
ATOM 920 C C . ARG A 1 113 ? 7.697 -4.268 -26.070 1.00 85.25 113 ARG A C 1
ATOM 922 O O . ARG A 1 113 ? 7.865 -3.561 -27.056 1.00 85.25 113 ARG A O 1
ATOM 929 N N . LEU A 1 114 ? 8.444 -5.339 -25.800 1.00 84.81 114 LEU A N 1
ATOM 930 C CA . LEU A 1 114 ? 9.423 -5.886 -26.752 1.00 84.81 114 LEU A CA 1
ATOM 931 C C . LEU A 1 114 ? 8.732 -6.511 -27.955 1.00 84.81 114 LEU A C 1
ATOM 933 O O . LEU A 1 114 ? 9.184 -6.338 -29.079 1.00 84.81 114 LEU A O 1
ATOM 937 N N . GLU A 1 115 ? 7.642 -7.235 -27.714 1.00 88.06 115 GLU A N 1
ATOM 938 C CA . GLU A 1 115 ? 6.854 -7.840 -28.785 1.00 88.06 115 GLU A CA 1
ATOM 939 C C . GLU A 1 115 ? 6.210 -6.764 -29.673 1.00 88.06 115 GLU A C 1
ATOM 941 O O . GLU A 1 115 ? 6.159 -6.925 -30.890 1.00 88.06 115 GLU A O 1
ATOM 946 N N . ALA A 1 116 ? 5.774 -5.643 -29.084 1.00 86.94 116 ALA A N 1
ATOM 947 C CA . ALA A 1 116 ? 5.204 -4.515 -29.822 1.00 86.94 116 ALA A CA 1
ATOM 948 C C . ALA A 1 116 ? 6.238 -3.678 -30.604 1.00 86.94 116 ALA A C 1
ATOM 950 O O . ALA A 1 116 ? 5.884 -3.079 -31.617 1.00 86.94 116 ALA A O 1
ATOM 951 N N . ASP A 1 117 ? 7.492 -3.615 -30.146 1.00 85.69 117 ASP A N 1
ATOM 952 C CA . ASP A 1 117 ? 8.585 -2.902 -30.818 1.00 85.69 117 ASP A CA 1
ATOM 953 C C . ASP A 1 117 ? 9.856 -3.774 -30.854 1.00 85.69 117 ASP A C 1
ATOM 955 O O . ASP A 1 117 ? 10.703 -3.691 -29.957 1.00 85.69 117 ASP A O 1
ATOM 959 N N . PRO A 1 118 ? 10.021 -4.601 -31.906 1.00 77.62 118 PRO A N 1
ATOM 960 C CA . PRO A 1 118 ? 11.165 -5.501 -32.052 1.00 77.62 118 PRO A CA 1
ATOM 961 C C . PRO A 1 118 ? 12.516 -4.785 -32.197 1.00 77.62 118 PRO A C 1
ATOM 963 O O . PRO A 1 118 ? 13.560 -5.424 -32.075 1.00 77.62 118 PRO A O 1
ATOM 966 N N . ALA A 1 119 ? 12.518 -3.475 -32.476 1.00 81.94 119 ALA A N 1
ATOM 967 C CA . ALA A 1 119 ? 13.732 -2.663 -32.545 1.00 81.94 119 ALA A CA 1
ATOM 968 C C . ALA A 1 119 ? 14.176 -2.146 -31.162 1.00 81.94 119 ALA A C 1
ATOM 970 O O . ALA A 1 119 ? 15.246 -1.541 -31.037 1.00 81.94 119 ALA A O 1
ATOM 971 N N . MET A 1 120 ? 13.376 -2.373 -30.113 1.00 74.75 120 MET A N 1
ATOM 972 C CA . MET A 1 120 ? 13.683 -1.933 -28.758 1.00 74.75 120 MET A CA 1
ATOM 973 C C . MET A 1 120 ? 14.851 -2.734 -28.163 1.00 74.75 120 MET A C 1
ATOM 975 O O . MET A 1 120 ? 14.761 -3.932 -27.910 1.00 74.75 120 MET A O 1
ATOM 979 N N . ASP A 1 121 ? 15.948 -2.037 -27.868 1.00 79.00 121 ASP A N 1
ATOM 980 C CA . ASP A 1 121 ? 17.141 -2.624 -27.250 1.00 79.00 121 ASP A CA 1
ATOM 981 C C . ASP A 1 121 ? 16.863 -3.203 -25.845 1.00 79.00 121 ASP A C 1
ATOM 983 O O . ASP A 1 121 ? 16.200 -2.578 -25.007 1.00 79.00 121 ASP A O 1
ATOM 987 N N . PHE A 1 122 ? 17.473 -4.356 -25.548 1.00 73.06 122 PHE A N 1
ATOM 988 C CA . PHE A 1 122 ? 17.425 -5.051 -24.258 1.00 73.06 122 PHE A CA 1
ATOM 989 C C . PHE A 1 122 ? 17.798 -4.152 -23.068 1.00 73.06 122 PHE A C 1
ATOM 991 O O . PHE A 1 122 ? 17.242 -4.296 -21.971 1.00 73.06 122 PHE A O 1
ATOM 998 N N . ALA A 1 123 ? 18.718 -3.194 -23.245 1.00 72.31 123 ALA A N 1
ATOM 999 C CA . ALA A 1 123 ? 19.080 -2.263 -22.174 1.00 72.31 123 ALA A CA 1
ATOM 1000 C C . ALA A 1 123 ? 17.945 -1.276 -21.844 1.00 72.31 123 ALA A C 1
ATOM 1002 O O . ALA A 1 123 ? 17.807 -0.834 -20.695 1.00 72.31 123 ALA A O 1
ATOM 1003 N N . THR A 1 124 ? 17.107 -0.943 -22.826 1.00 71.75 124 THR A N 1
ATOM 1004 C CA . THR A 1 124 ? 15.907 -0.114 -22.649 1.00 71.75 124 THR A CA 1
ATOM 1005 C C . THR A 1 124 ? 14.806 -0.905 -21.948 1.00 71.75 124 THR A C 1
ATOM 1007 O O . THR A 1 124 ? 14.160 -0.391 -21.028 1.00 71.75 124 THR A O 1
ATOM 1010 N N . THR A 1 125 ? 14.671 -2.195 -22.246 1.00 66.50 125 THR A N 1
ATOM 1011 C CA . THR A 1 125 ? 13.712 -3.076 -21.569 1.00 66.50 125 THR A CA 1
ATOM 1012 C C . THR A 1 125 ? 14.068 -3.377 -20.121 1.00 66.50 125 THR A C 1
ATOM 1014 O O . THR A 1 125 ? 13.206 -3.352 -19.240 1.00 66.50 125 THR A O 1
ATOM 1017 N N . ALA A 1 126 ? 15.353 -3.563 -19.821 1.00 67.19 126 ALA A N 1
ATOM 1018 C CA . ALA A 1 126 ? 15.823 -3.703 -18.444 1.00 67.19 126 ALA A CA 1
ATOM 1019 C C . ALA A 1 126 ? 15.504 -2.453 -17.592 1.00 67.19 126 ALA A C 1
ATOM 1021 O O . ALA A 1 126 ? 15.230 -2.546 -16.386 1.00 67.19 126 ALA A O 1
ATOM 1022 N N . LYS A 1 127 ? 15.486 -1.266 -18.218 1.00 70.88 127 LYS A N 1
ATOM 1023 C CA . LYS A 1 127 ? 15.060 -0.019 -17.565 1.00 70.88 127 LYS A CA 1
ATOM 1024 C C . LYS A 1 127 ? 13.550 0.026 -17.338 1.00 70.88 127 LYS A C 1
ATOM 1026 O O . LYS A 1 127 ? 13.157 0.567 -16.304 1.00 70.88 127 LYS A O 1
ATOM 1031 N N . LEU A 1 128 ? 12.738 -0.551 -18.230 1.00 69.19 128 LEU A N 1
ATOM 1032 C CA . LEU A 1 128 ? 11.274 -0.637 -18.111 1.00 69.19 128 LEU A CA 1
ATOM 1033 C C . LEU A 1 128 ? 10.832 -1.507 -16.933 1.00 69.19 128 LEU A C 1
ATOM 1035 O O . LEU A 1 128 ? 10.013 -1.062 -16.135 1.00 69.19 128 LEU A O 1
ATOM 1039 N N . TYR A 1 129 ? 11.451 -2.675 -16.746 1.00 62.91 129 TYR A N 1
ATOM 1040 C CA . TYR A 1 129 ? 11.222 -3.519 -15.564 1.00 62.91 129 TYR A CA 1
ATOM 1041 C C . TYR A 1 129 ? 11.526 -2.784 -14.241 1.00 62.91 129 TYR A C 1
ATOM 1043 O O . TYR A 1 129 ? 10.904 -3.026 -13.209 1.00 62.91 129 TYR A O 1
ATOM 1051 N N . SER A 1 130 ? 12.471 -1.839 -14.270 1.00 63.69 130 SER A N 1
ATOM 1052 C CA . SER A 1 130 ? 12.845 -1.033 -13.103 1.00 63.69 130 SER A CA 1
ATOM 1053 C C . SER A 1 130 ? 11.911 0.158 -12.835 1.00 63.69 130 SER A C 1
ATOM 1055 O O . SER A 1 130 ? 12.112 0.856 -11.837 1.00 63.69 130 SER A O 1
ATOM 1057 N N . GLN A 1 131 ? 10.940 0.442 -13.712 1.00 64.50 131 GLN A N 1
ATOM 1058 C CA . GLN A 1 131 ? 9.952 1.504 -13.506 1.00 64.50 131 GLN A CA 1
ATOM 1059 C C . GLN A 1 131 ? 8.691 0.951 -12.835 1.00 64.50 131 GLN A C 1
ATOM 1061 O O . GLN A 1 131 ? 8.327 -0.205 -13.065 1.00 64.50 131 GLN A O 1
ATOM 1066 N N . PRO A 1 132 ? 8.000 1.757 -12.011 1.00 61.81 132 PRO A N 1
ATOM 1067 C CA . PRO A 1 132 ? 6.660 1.403 -11.591 1.00 61.81 132 PRO A CA 1
ATOM 1068 C C . PRO A 1 132 ? 5.736 1.304 -12.809 1.00 61.81 132 PRO A C 1
ATOM 1070 O O . PRO A 1 132 ? 5.921 2.063 -13.765 1.00 61.81 132 PRO A O 1
ATOM 1073 N N . LEU A 1 133 ? 4.801 0.350 -12.755 1.00 59.09 133 LEU A N 1
ATOM 1074 C CA . LEU A 1 133 ? 3.698 0.244 -13.715 1.00 59.09 133 LEU A CA 1
ATOM 1075 C C . LEU A 1 133 ? 2.857 1.525 -13.723 1.00 59.09 133 LEU A C 1
ATOM 1077 O O . LEU A 1 133 ? 2.733 2.150 -12.642 1.00 59.09 133 LEU A O 1
#

InterPro domains:
  IPR004875 DDE superfamily endonuclease domain [PF03184] (66-116)
  IPR050863 Centromere and Transposable Element-Derived Protein [PTHR19303] (20-121)

Secondary structure (DSSP, 8-state):
---SS---SS------------EEE----SSSS--PPPEEE---TT--SS-SS-HHHHHHHHHHHHHHHHHTT----PPPTT--GGG-TIIIIIHHHHHHHHHHHHHHHHHHHHHH-TT--HHHHHHHHTS--

pLDDT: mean 73.81, std 14.86, range [33.47, 91.12]

Sequence (133 aa):
MPPDRTLARKRLAERKKDKKLFTAAFPCNADGSERPPLLFIGKSKTAIVKAWMTRNIFFKWLKDLDSKFRSMTTKIVFLQPNTTSKRQPPDAGIIAAFKRHYTRRQIQHAIDRLEADPAMDFATTAKLYSQPL

Foldseek 3Di:
DPDPDDPDPDDDPPPDPPQQDKDKDWDADQVRPDTPDIDIQHDDPPPPDPDNDDPVSVVVVVVVVQVVCVVVVHHDDDDDPCPDPVPPNCSVCVVVVVVVVQLVVQLVVLVVVCVVPVVDDPVNSVVSSSDHD

Radius of gyration: 20.13 Å; chains: 1; bounding box: 60×35×54 Å